Protein AF-A0A932BJ28-F1 (afdb_monomer_lite)

Radius of gyration: 13.49 Å; chains: 1; bounding box: 52×20×26 Å

Foldseek 3Di:
DEAEAEPEEADAADEEEADDDPYHAAYEQYEYAHHEYEYAPPQQAARYECYEYHQYYYDNDDDDPRHYDNYYYDHHPDPPPPDD

Structure (mmCIF, N/CA/C/O backbone):
data_AF-A0A932BJ28-F1
#
_entry.id   AF-A0A932BJ28-F1
#
loop_
_atom_site.group_PDB
_atom_site.id
_atom_site.type_symbol
_atom_site.label_atom_id
_atom_site.label_alt_id
_atom_site.label_comp_id
_atom_site.label_asym_id
_atom_site.label_entity_id
_atom_site.label_seq_id
_atom_site.pdbx_PDB_ins_code
_atom_site.Cartn_x
_atom_site.Cartn_y
_atom_site.Cartn_z
_atom_site.occupancy
_atom_site.B_iso_or_equiv
_atom_site.auth_seq_id
_atom_site.auth_comp_id
_atom_site.auth_asym_id
_atom_site.auth_atom_id
_atom_site.pdbx_PDB_model_num
ATOM 1 N N . MET A 1 1 ? -17.260 1.829 6.984 1.00 84.81 1 MET A N 1
ATOM 2 C CA . MET A 1 1 ? -17.326 0.665 6.065 1.00 84.81 1 MET A CA 1
ATOM 3 C C . MET A 1 1 ? -15.898 0.174 5.829 1.00 84.81 1 MET A C 1
ATOM 5 O O . MET A 1 1 ? -14.969 0.891 6.186 1.00 84.81 1 MET A O 1
ATOM 9 N N . LYS A 1 2 ? -15.686 -1.036 5.298 1.00 91.44 2 LYS A N 1
ATOM 10 C CA . LYS A 1 2 ? -14.339 -1.536 4.970 1.00 91.44 2 LYS A CA 1
ATOM 11 C C . LYS A 1 2 ? -14.224 -1.772 3.468 1.00 91.44 2 LYS A C 1
ATOM 13 O O . LYS A 1 2 ? -14.971 -2.578 2.918 1.00 91.44 2 LYS A O 1
ATOM 18 N N . LEU A 1 3 ? -13.295 -1.071 2.828 1.00 94.81 3 LEU A N 1
ATOM 19 C CA . LEU A 1 3 ? -12.908 -1.252 1.437 1.00 94.81 3 LEU A CA 1
ATOM 20 C C . LEU A 1 3 ? -11.687 -2.169 1.383 1.00 94.81 3 LEU A C 1
ATOM 22 O O . LEU A 1 3 ? -10.669 -1.908 2.024 1.00 94.81 3 LEU A O 1
ATOM 26 N N . VAL A 1 4 ? -11.789 -3.251 0.617 1.00 97.00 4 VAL A N 1
ATOM 27 C CA . VAL A 1 4 ? -10.686 -4.198 0.447 1.00 97.00 4 VAL A CA 1
ATOM 28 C C . VAL A 1 4 ? -10.366 -4.341 -1.030 1.00 97.00 4 VAL A C 1
ATOM 30 O O . VAL A 1 4 ? -11.222 -4.759 -1.806 1.00 97.00 4 VAL A O 1
ATOM 33 N N . ILE A 1 5 ? -9.128 -4.028 -1.397 1.00 97.62 5 ILE A N 1
ATOM 34 C CA . ILE A 1 5 ? -8.577 -4.278 -2.729 1.00 97.62 5 ILE A CA 1
ATOM 35 C C . ILE A 1 5 ? -7.747 -5.553 -2.625 1.00 97.62 5 ILE A C 1
ATOM 37 O O . ILE A 1 5 ? -6.866 -5.648 -1.773 1.00 97.62 5 ILE A O 1
ATOM 41 N N . ARG A 1 6 ? -8.064 -6.563 -3.437 1.00 98.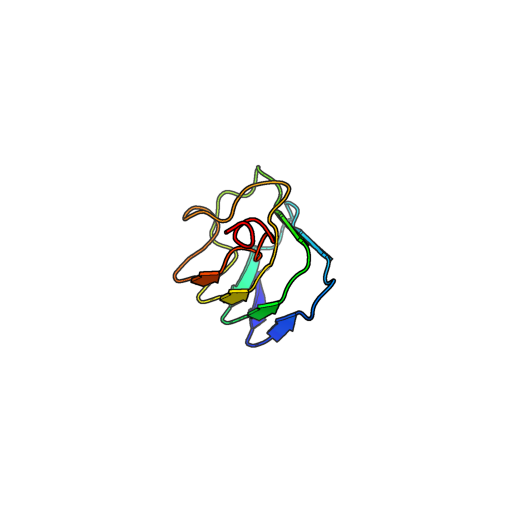19 6 ARG A N 1
ATOM 42 C CA . ARG A 1 6 ? -7.451 -7.895 -3.345 1.00 98.19 6 ARG A CA 1
ATOM 43 C C . ARG A 1 6 ? -6.812 -8.288 -4.658 1.00 98.19 6 ARG A C 1
ATOM 45 O O . ARG A 1 6 ? -7.356 -7.952 -5.707 1.00 98.19 6 ARG A O 1
ATOM 52 N N . ASP A 1 7 ? -5.699 -9.013 -4.580 1.00 97.38 7 ASP A N 1
ATOM 53 C CA . ASP A 1 7 ? -5.115 -9.750 -5.710 1.00 97.38 7 ASP A CA 1
ATOM 54 C C . ASP A 1 7 ? -4.943 -8.863 -6.964 1.00 97.38 7 ASP A C 1
ATOM 56 O O . ASP A 1 7 ? -5.189 -9.268 -8.098 1.00 97.38 7 ASP A O 1
ATOM 60 N N . THR A 1 8 ? -4.587 -7.595 -6.734 1.00 97.62 8 THR A N 1
ATOM 61 C CA . THR A 1 8 ? -4.524 -6.549 -7.762 1.00 97.62 8 THR A CA 1
ATOM 62 C C . THR A 1 8 ? -3.079 -6.167 -8.036 1.00 97.62 8 THR A C 1
ATOM 64 O O . THR A 1 8 ? -2.279 -6.007 -7.110 1.00 97.62 8 THR A O 1
ATOM 67 N N . TRP A 1 9 ? -2.767 -5.982 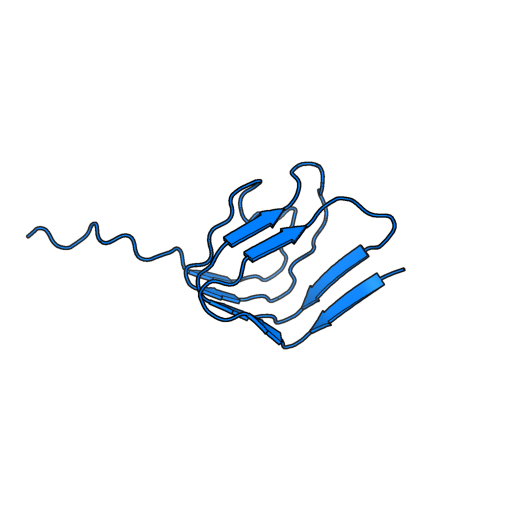-9.315 1.00 97.44 9 TRP A N 1
ATOM 68 C CA . TRP A 1 9 ? -1.477 -5.499 -9.779 1.00 97.44 9 TRP A CA 1
ATOM 69 C C . TRP A 1 9 ? -1.542 -4.013 -10.134 1.00 97.44 9 TRP A C 1
ATOM 71 O O . TRP A 1 9 ? -2.381 -3.592 -10.933 1.00 97.44 9 TRP A O 1
ATOM 81 N N . PHE A 1 10 ? -0.648 -3.228 -9.538 1.00 96.88 10 PHE A N 1
ATOM 82 C CA . PHE A 1 10 ? -0.472 -1.808 -9.811 1.00 96.88 10 PHE A CA 1
ATOM 83 C C . PHE A 1 10 ? 0.804 -1.609 -10.641 1.00 96.88 10 PHE A C 1
ATOM 85 O O . PHE A 1 10 ? 1.901 -1.839 -10.121 1.00 96.88 10 PHE A O 1
ATOM 92 N N . PRO A 1 11 ? 0.682 -1.195 -11.915 1.00 94.56 11 PRO A N 1
ATOM 93 C CA . PRO A 1 11 ? 1.811 -1.128 -12.834 1.00 94.56 11 PRO A CA 1
ATOM 94 C C . PRO A 1 11 ? 2.744 0.056 -12.542 1.00 94.56 11 PRO A C 1
ATOM 96 O O . PRO A 1 11 ? 2.393 1.004 -11.830 1.00 94.56 11 PRO A O 1
ATOM 99 N N . THR A 1 12 ? 3.916 0.038 -13.182 1.00 93.25 12 THR A N 1
ATOM 100 C CA . THR A 1 12 ? 4.905 1.126 -13.110 1.00 93.25 12 THR A CA 1
ATOM 101 C C . THR A 1 12 ? 4.297 2.487 -13.423 1.00 93.25 12 THR A C 1
ATOM 103 O O . THR A 1 12 ? 3.550 2.660 -14.381 1.00 93.25 12 THR A O 1
ATOM 106 N N . GLY A 1 13 ? 4.640 3.474 -12.591 1.00 90.88 13 GLY A N 1
ATOM 107 C CA . GLY A 1 13 ? 4.145 4.846 -12.701 1.00 90.88 13 GLY A CA 1
ATOM 108 C C . GLY A 1 13 ? 2.839 5.108 -11.949 1.00 90.88 13 GLY A C 1
ATOM 109 O O . GLY A 1 13 ? 2.428 6.266 -11.871 1.00 90.88 13 GLY A O 1
ATOM 110 N N . THR A 1 14 ? 2.221 4.085 -11.344 1.00 96.00 14 THR A N 1
ATOM 111 C CA . THR A 1 14 ? 1.046 4.276 -10.482 1.00 96.00 14 THR A CA 1
ATOM 112 C C . THR A 1 14 ? 1.382 5.203 -9.311 1.00 96.00 14 THR A C 1
ATOM 114 O O . THR A 1 14 ? 2.418 5.056 -8.657 1.00 96.00 14 THR A O 1
ATOM 117 N N . ARG A 1 15 ? 0.488 6.160 -9.040 1.00 97.38 15 ARG A N 1
ATOM 118 C CA . ARG A 1 15 ? 0.555 7.049 -7.877 1.00 97.38 15 ARG A CA 1
ATOM 119 C C . ARG A 1 15 ? -0.679 6.857 -7.012 1.00 97.38 15 ARG A C 1
ATOM 121 O O . ARG A 1 15 ? -1.794 7.032 -7.500 1.00 97.38 15 ARG A O 1
ATOM 128 N N . ILE A 1 16 ? -0.479 6.508 -5.746 1.00 96.50 16 ILE A N 1
ATOM 129 C CA . ILE A 1 16 ? -1.562 6.269 -4.786 1.00 96.50 16 ILE A CA 1
ATOM 130 C C . ILE A 1 16 ? -1.387 7.226 -3.612 1.00 96.50 16 ILE A C 1
ATOM 132 O O . ILE A 1 16 ? -0.334 7.249 -2.981 1.00 96.50 16 ILE A O 1
ATOM 136 N N . ALA A 1 17 ? -2.431 7.992 -3.306 1.00 96.50 17 ALA A N 1
ATOM 137 C CA . ALA A 1 17 ? -2.509 8.809 -2.102 1.00 96.50 17 ALA A CA 1
ATOM 138 C C . ALA A 1 17 ? -3.567 8.219 -1.165 1.00 96.50 17 ALA A C 1
ATOM 140 O O . ALA A 1 17 ? -4.710 8.007 -1.573 1.00 96.50 17 ALA A O 1
ATOM 141 N N . ILE A 1 18 ? -3.182 7.939 0.079 1.00 95.50 18 ILE A N 1
ATOM 142 C CA . ILE A 1 18 ? -4.037 7.332 1.100 1.00 95.50 18 ILE A CA 1
ATOM 143 C C . ILE A 1 18 ? -4.154 8.317 2.257 1.00 95.50 18 ILE A C 1
ATOM 145 O O . ILE A 1 18 ? -3.194 8.533 2.991 1.00 95.50 18 ILE A O 1
ATOM 149 N N . GLY A 1 19 ? -5.334 8.916 2.394 1.00 94.50 19 GLY A N 1
ATOM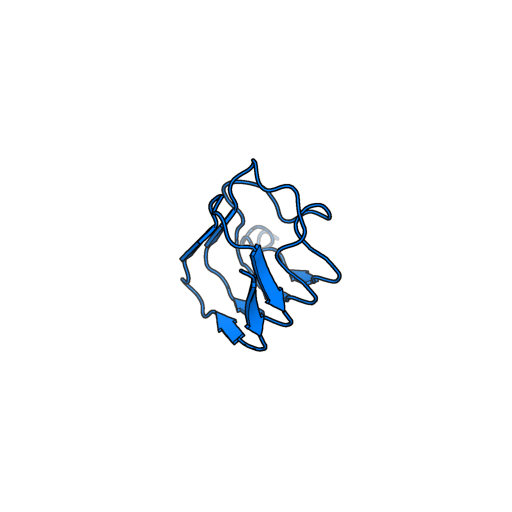 150 C CA . GLY A 1 19 ? -5.668 9.842 3.474 1.00 94.50 19 GLY A CA 1
ATOM 151 C C . GLY A 1 19 ? -6.556 9.212 4.543 1.00 94.50 19 GLY A C 1
ATOM 152 O O . GLY A 1 19 ? -7.100 8.118 4.366 1.00 94.50 19 GLY A O 1
ATOM 153 N N . ILE A 1 20 ? -6.728 9.929 5.653 1.00 91.75 20 ILE A N 1
ATOM 154 C CA . ILE A 1 20 ? -7.720 9.574 6.670 1.00 91.75 20 ILE A CA 1
ATOM 155 C C . ILE A 1 20 ? -9.126 9.741 6.092 1.00 91.75 20 ILE A C 1
ATOM 157 O O . ILE A 1 20 ? -9.452 10.746 5.462 1.00 91.75 20 ILE A O 1
ATOM 161 N N . GLY A 1 21 ? -9.981 8.760 6.359 1.00 89.31 21 GLY A N 1
ATOM 162 C CA . GLY A 1 21 ? -11.389 8.795 6.003 1.00 89.31 21 GLY A CA 1
ATOM 163 C C . GLY A 1 21 ? -12.237 7.987 6.984 1.00 89.31 21 GLY A C 1
ATOM 164 O O . GLY A 1 21 ? -11.693 7.292 7.847 1.00 89.31 21 GLY A O 1
ATOM 165 N N . PRO A 1 22 ? -13.573 8.062 6.855 1.00 88.38 22 PRO A N 1
ATOM 166 C CA . PRO A 1 22 ? -14.503 7.310 7.701 1.00 88.38 22 PRO A CA 1
ATOM 167 C C . PRO A 1 22 ? -14.441 5.793 7.459 1.00 88.38 22 PRO A C 1
ATOM 169 O O . PRO A 1 22 ? -14.936 5.011 8.271 1.00 88.38 22 PRO A O 1
ATOM 172 N N . ASP A 1 23 ? -13.833 5.377 6.349 1.00 90.81 23 ASP A N 1
ATOM 173 C CA . ASP A 1 23 ? -13.713 3.985 5.955 1.00 90.81 23 ASP A CA 1
ATOM 174 C C . ASP A 1 23 ? -12.323 3.412 6.243 1.00 90.81 23 ASP A C 1
ATOM 176 O O . ASP A 1 23 ? -11.304 4.106 6.317 1.00 90.81 23 ASP A O 1
ATOM 180 N N . GLU A 1 24 ? -12.289 2.100 6.434 1.00 89.94 24 GLU A N 1
ATOM 181 C CA . GLU A 1 24 ? -11.055 1.330 6.513 1.00 89.94 24 GLU A CA 1
ATOM 182 C C . GLU A 1 24 ? -10.660 0.867 5.110 1.00 89.94 24 GLU A C 1
ATOM 184 O O . GLU A 1 24 ? -11.501 0.351 4.377 1.00 89.94 24 GLU A O 1
ATOM 189 N N . LEU A 1 25 ? -9.388 1.031 4.745 1.00 95.69 25 LEU A N 1
ATOM 190 C CA . LEU A 1 25 ? -8.824 0.562 3.483 1.00 95.69 25 LEU A CA 1
ATOM 191 C C . LEU A 1 25 ? -7.788 -0.522 3.765 1.00 95.69 25 LEU A C 1
ATOM 193 O O . LEU A 1 25 ? -6.894 -0.310 4.580 1.00 95.69 25 LEU A O 1
ATOM 197 N N . VAL A 1 26 ? -7.894 -1.650 3.066 1.00 97.12 26 VAL A N 1
ATOM 198 C CA . VAL A 1 26 ? -6.887 -2.716 3.099 1.00 97.12 26 VAL A CA 1
ATOM 199 C C . VAL A 1 26 ? -6.564 -3.174 1.680 1.00 97.12 26 VAL A C 1
ATOM 201 O O . VAL A 1 26 ? -7.461 -3.525 0.914 1.00 97.12 26 VAL A O 1
ATOM 204 N N . PHE A 1 27 ? -5.279 -3.216 1.352 1.00 98.12 27 PHE A N 1
ATOM 205 C CA . PHE A 1 27 ? -4.729 -3.912 0.196 1.00 98.12 27 PHE A CA 1
ATOM 206 C C . PHE A 1 27 ? -4.265 -5.293 0.648 1.00 98.12 27 PHE A C 1
ATOM 208 O O . PHE A 1 27 ? -3.465 -5.394 1.573 1.00 98.12 27 PHE A O 1
ATOM 215 N N . LEU A 1 28 ? -4.769 -6.346 0.013 1.00 98.25 28 LEU A N 1
ATOM 216 C CA . LEU A 1 28 ? -4.471 -7.728 0.372 1.00 98.25 28 LEU A CA 1
ATOM 217 C C . LEU A 1 28 ? -3.884 -8.463 -0.829 1.00 98.25 28 LEU A C 1
ATOM 219 O O . LEU A 1 28 ? -4.547 -8.571 -1.864 1.00 98.25 28 LEU A O 1
ATOM 223 N N . ARG A 1 29 ? -2.665 -8.996 -0.684 1.00 98.19 29 ARG A N 1
ATOM 224 C CA . ARG A 1 29 ? -1.947 -9.716 -1.756 1.00 98.19 29 ARG A CA 1
ATOM 225 C C . ARG A 1 29 ? -1.822 -8.912 -3.053 1.00 98.19 29 ARG A C 1
ATOM 227 O O . ARG A 1 29 ? -1.830 -9.450 -4.156 1.00 98.19 29 ARG A O 1
ATOM 234 N N . CYS A 1 30 ? -1.741 -7.592 -2.919 1.00 98.25 30 CYS A N 1
ATOM 235 C CA . CYS A 1 30 ? -1.497 -6.700 -4.044 1.00 98.25 30 CYS A CA 1
ATOM 236 C C . CYS A 1 30 ? -0.007 -6.648 -4.387 1.00 98.25 30 CYS A C 1
ATOM 238 O O . CYS A 1 30 ? 0.844 -6.743 -3.501 1.00 98.25 30 CYS A O 1
ATOM 240 N N . THR A 1 31 ? 0.291 -6.437 -5.666 1.00 97.81 31 THR A N 1
ATOM 241 C CA . THR A 1 31 ? 1.653 -6.193 -6.152 1.00 97.81 31 THR A CA 1
ATOM 242 C C . THR A 1 31 ? 1.754 -4.770 -6.679 1.00 97.81 31 THR A C 1
ATOM 244 O O . THR A 1 31 ? 0.923 -4.354 -7.485 1.00 97.81 31 THR A O 1
ATOM 247 N N . PHE A 1 32 ? 2.768 -4.038 -6.233 1.00 96.69 32 PHE A N 1
ATOM 248 C CA . PHE A 1 32 ? 3.081 -2.685 -6.673 1.00 96.69 32 PHE A CA 1
ATOM 249 C C . PHE A 1 32 ? 4.441 -2.702 -7.359 1.00 96.69 32 PHE A C 1
ATOM 251 O O . PHE A 1 32 ? 5.452 -3.017 -6.731 1.00 96.69 32 PHE A O 1
ATOM 258 N N . GLU A 1 33 ? 4.468 -2.374 -8.644 1.00 94.81 33 GLU A N 1
ATOM 259 C CA . GLU A 1 33 ? 5.701 -2.283 -9.421 1.00 94.81 33 GLU A CA 1
ATOM 260 C C . GLU A 1 33 ? 6.003 -0.823 -9.714 1.00 94.81 33 GLU A C 1
ATOM 262 O O . GLU A 1 33 ? 5.218 -0.144 -10.363 1.00 94.81 33 GLU A O 1
ATOM 267 N N . GLY A 1 34 ? 7.138 -0.320 -9.239 1.00 89.75 34 GLY A N 1
ATOM 268 C CA . GLY A 1 34 ? 7.531 1.074 -9.390 1.00 89.75 34 GLY A CA 1
ATOM 269 C C . GLY A 1 34 ? 6.521 2.048 -8.775 1.00 89.75 34 GLY A C 1
ATOM 270 O O . GLY A 1 34 ? 5.702 1.694 -7.927 1.00 89.75 34 GLY A O 1
ATOM 271 N N . GLY A 1 35 ? 6.598 3.310 -9.196 1.00 92.94 35 GLY A N 1
ATOM 272 C CA . GLY A 1 35 ? 5.643 4.338 -8.785 1.00 92.94 35 GLY A CA 1
ATOM 273 C C . GLY A 1 35 ? 5.839 4.864 -7.360 1.00 92.94 35 GLY A C 1
ATOM 274 O O . GLY A 1 35 ? 6.922 4.765 -6.774 1.00 92.94 35 GLY A O 1
ATOM 275 N N . GLU A 1 36 ? 4.783 5.481 -6.834 1.00 96.06 36 GLU A N 1
ATOM 276 C CA . GLU A 1 36 ? 4.808 6.203 -5.562 1.00 96.06 36 GLU A CA 1
ATOM 277 C C . GLU A 1 36 ? 3.523 5.981 -4.759 1.00 96.06 36 GLU A C 1
ATOM 279 O O . GLU A 1 36 ? 2.412 6.096 -5.283 1.00 96.06 36 GLU A O 1
ATOM 284 N N . ILE A 1 37 ? 3.686 5.703 -3.469 1.00 96.88 37 ILE A N 1
ATOM 285 C CA . ILE A 1 37 ? 2.601 5.597 -2.500 1.00 96.88 37 ILE A CA 1
ATOM 286 C C . ILE A 1 37 ? 2.838 6.627 -1.393 1.00 96.88 37 ILE A C 1
ATOM 288 O O . ILE A 1 37 ? 3.854 6.603 -0.696 1.00 96.88 37 ILE A O 1
ATOM 292 N N . ALA A 1 38 ? 1.874 7.520 -1.206 1.00 97.38 38 ALA A N 1
ATOM 293 C CA . ALA A 1 38 ? 1.850 8.486 -0.119 1.00 97.38 38 ALA A CA 1
ATOM 294 C C . ALA A 1 38 ? 0.760 8.085 0.881 1.00 97.38 38 ALA A C 1
ATOM 296 O O . ALA A 1 38 ? -0.429 8.200 0.588 1.00 97.38 38 ALA A O 1
ATOM 297 N N . VAL A 1 39 ? 1.165 7.602 2.055 1.00 96.62 39 VAL A N 1
ATOM 298 C CA . VAL A 1 39 ? 0.256 7.304 3.169 1.00 96.62 39 VAL A CA 1
ATOM 299 C C . VAL A 1 39 ? 0.317 8.458 4.158 1.00 96.62 39 VAL A C 1
ATOM 301 O O . VAL A 1 39 ? 1.403 8.810 4.610 1.00 96.62 39 VAL A O 1
ATOM 304 N N . ASP A 1 40 ? -0.822 9.055 4.493 1.00 95.38 40 ASP A N 1
ATOM 305 C CA . ASP A 1 40 ? -0.899 10.108 5.509 1.00 95.38 40 ASP A CA 1
ATOM 306 C C . ASP A 1 40 ? -0.252 9.629 6.818 1.00 95.38 40 ASP A C 1
ATOM 308 O O . ASP A 1 40 ? -0.556 8.537 7.297 1.00 95.38 40 ASP A O 1
ATOM 312 N N . ALA A 1 41 ? 0.661 10.424 7.381 1.00 93.81 41 ALA A N 1
ATOM 313 C CA . ALA A 1 41 ? 1.439 10.083 8.572 1.00 93.81 41 ALA A CA 1
ATOM 314 C C . ALA A 1 41 ? 0.579 9.853 9.827 1.00 93.81 41 ALA A C 1
ATOM 316 O O . ALA A 1 41 ? 1.037 9.209 10.770 1.00 93.81 41 ALA A O 1
ATOM 317 N N . ALA A 1 42 ? -0.655 10.363 9.849 1.00 93.94 42 ALA A N 1
ATOM 318 C CA . ALA A 1 42 ? -1.594 10.131 10.941 1.00 93.94 42 ALA A CA 1
ATOM 319 C C . ALA A 1 42 ? -2.293 8.754 10.862 1.00 93.94 42 ALA A C 1
ATOM 321 O O . ALA A 1 42 ? -2.987 8.360 11.802 1.00 93.94 42 ALA A O 1
ATOM 322 N N . ILE A 1 43 ? -2.106 7.996 9.775 1.00 94.19 43 ILE A N 1
ATOM 323 C CA . ILE A 1 43 ? -2.565 6.606 9.675 1.00 94.19 43 ILE A CA 1
ATOM 324 C C . ILE A 1 43 ? -1.573 5.701 10.413 1.00 94.19 43 ILE A C 1
ATOM 326 O O . ILE A 1 43 ? -0.465 5.464 9.935 1.00 94.19 43 ILE A O 1
ATOM 330 N N . ASP A 1 44 ? -2.016 5.158 11.548 1.00 92.94 44 ASP A N 1
ATOM 331 C CA . ASP A 1 44 ? -1.274 4.211 12.393 1.00 92.94 44 ASP A CA 1
ATOM 332 C C . ASP A 1 44 ? -2.044 2.887 12.534 1.00 92.94 44 ASP A C 1
ATOM 334 O O . ASP A 1 44 ? -2.487 2.487 13.610 1.00 92.94 44 ASP A O 1
ATOM 338 N N . ARG A 1 45 ? -2.319 2.250 11.393 1.00 93.38 45 ARG A N 1
ATOM 339 C CA . ARG A 1 45 ? -2.981 0.941 11.324 1.00 93.38 45 ARG A CA 1
ATOM 340 C C . ARG A 1 45 ? -2.555 0.186 10.065 1.00 93.38 45 ARG A C 1
ATOM 342 O O . ARG A 1 45 ? -2.312 0.842 9.047 1.00 93.38 45 ARG A O 1
ATOM 349 N N . PRO A 1 46 ? -2.537 -1.160 10.082 1.00 94.50 46 PRO A N 1
ATOM 350 C CA . PRO A 1 46 ? -2.226 -1.945 8.896 1.00 94.50 46 PRO A CA 1
ATOM 351 C C . PRO A 1 46 ? -3.204 -1.650 7.757 1.00 94.50 46 PRO A C 1
ATOM 353 O O . PRO A 1 46 ? -4.416 -1.791 7.916 1.00 94.50 46 PRO A O 1
ATOM 356 N N . ILE A 1 47 ? -2.667 -1.247 6.608 1.00 96.44 47 ILE A N 1
ATOM 357 C CA . ILE A 1 47 ? -3.423 -1.040 5.365 1.00 96.44 47 ILE A CA 1
ATOM 358 C C . ILE A 1 47 ? -2.875 -1.893 4.216 1.00 96.44 47 ILE A C 1
ATOM 360 O O . ILE A 1 47 ? -3.555 -2.048 3.207 1.00 96.44 47 ILE A O 1
ATOM 364 N N . PHE A 1 48 ? -1.680 -2.472 4.364 1.00 98.00 48 PHE A N 1
ATOM 365 C CA . PHE A 1 48 ? -1.096 -3.432 3.428 1.00 98.00 48 PHE A CA 1
ATOM 366 C C . PHE A 1 48 ? -0.926 -4.784 4.118 1.00 98.00 48 PHE A C 1
ATOM 368 O O . PHE A 1 48 ? -0.316 -4.855 5.185 1.00 98.00 48 PHE A O 1
ATOM 375 N N . ASP A 1 49 ? -1.442 -5.848 3.513 1.00 98.06 49 ASP A N 1
ATOM 376 C CA . ASP A 1 49 ? -1.365 -7.207 4.044 1.00 98.06 49 ASP A CA 1
ATOM 377 C C . ASP A 1 49 ? -0.927 -8.183 2.946 1.00 98.06 49 ASP A C 1
ATOM 379 O O . ASP A 1 49 ? -1.531 -8.245 1.868 1.00 98.06 49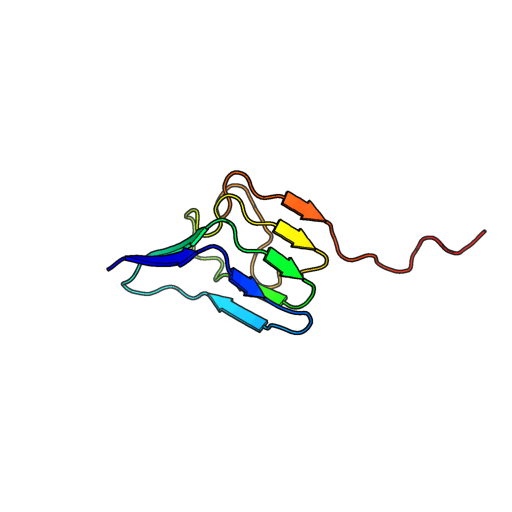 ASP A O 1
ATOM 383 N N . ALA A 1 50 ? 0.158 -8.915 3.201 1.00 97.75 50 ALA A N 1
ATOM 384 C CA . ALA A 1 50 ? 0.793 -9.827 2.247 1.00 97.75 50 ALA A CA 1
ATOM 385 C C . ALA A 1 50 ? 1.092 -9.192 0.868 1.00 97.75 50 ALA A C 1
ATOM 387 O O . ALA A 1 50 ? 1.017 -9.857 -0.165 1.00 97.75 50 ALA A O 1
ATOM 388 N N . CYS A 1 51 ? 1.392 -7.890 0.829 1.00 98.06 51 CYS A N 1
ATOM 389 C CA . CYS A 1 51 ? 1.687 -7.165 -0.407 1.00 98.06 51 CYS A CA 1
ATOM 390 C C . CYS A 1 51 ? 3.155 -7.289 -0.829 1.00 98.06 51 CYS A C 1
ATOM 392 O O . CYS A 1 51 ? 4.056 -7.387 0.007 1.00 98.06 51 CYS A O 1
ATOM 394 N N . LEU A 1 52 ? 3.393 -7.192 -2.137 1.00 97.56 52 LEU A N 1
ATOM 395 C CA . LEU A 1 52 ? 4.724 -7.120 -2.733 1.00 97.56 52 LEU A CA 1
ATOM 396 C C . LEU A 1 52 ? 4.969 -5.723 -3.313 1.00 97.56 52 LEU A C 1
ATOM 398 O O . LEU A 1 52 ? 4.184 -5.241 -4.125 1.00 97.56 52 LEU A O 1
ATOM 402 N N . PHE A 1 53 ? 6.079 -5.094 -2.934 1.00 96.75 53 PHE A N 1
ATOM 403 C CA . PHE A 1 53 ? 6.516 -3.796 -3.449 1.00 96.75 53 PHE A CA 1
ATOM 404 C C . PHE A 1 53 ? 7.846 -3.958 -4.192 1.00 96.75 53 PHE A C 1
ATOM 406 O O . PHE A 1 53 ? 8.862 -4.279 -3.576 1.00 96.75 53 PHE A O 1
ATOM 413 N N . GLN A 1 54 ? 7.866 -3.716 -5.500 1.00 95.12 54 GLN A N 1
ATOM 414 C CA . GLN A 1 54 ? 9.047 -3.842 -6.358 1.00 95.12 54 GLN A CA 1
ATOM 415 C C . GLN A 1 54 ? 9.428 -2.481 -6.928 1.00 95.12 54 GLN A C 1
ATOM 417 O O . GLN A 1 54 ? 8.855 -2.017 -7.906 1.00 95.12 54 GLN A O 1
ATOM 422 N N . GLY A 1 55 ? 10.389 -1.801 -6.307 1.00 92.75 55 GLY A N 1
ATOM 423 C CA . GLY A 1 55 ? 10.820 -0.471 -6.743 1.00 92.75 55 GLY A CA 1
ATOM 424 C C . GLY A 1 55 ? 9.820 0.658 -6.469 1.00 92.75 55 GLY A C 1
ATOM 425 O O . GLY A 1 55 ? 10.038 1.786 -6.910 1.00 92.75 55 GLY A O 1
ATOM 426 N N . THR A 1 56 ? 8.747 0.383 -5.726 1.00 95.00 56 THR A N 1
ATOM 427 C CA . THR A 1 56 ? 7.791 1.391 -5.254 1.00 95.00 56 THR A CA 1
ATOM 428 C C . THR A 1 56 ? 8.416 2.279 -4.183 1.00 95.00 56 THR A C 1
ATOM 430 O O . THR A 1 56 ? 9.112 1.798 -3.281 1.00 95.00 56 THR A O 1
ATOM 433 N N . ARG A 1 57 ? 8.164 3.589 -4.284 1.00 94.88 57 ARG A N 1
ATOM 434 C CA . ARG A 1 57 ? 8.633 4.602 -3.330 1.00 94.88 57 ARG A CA 1
ATOM 435 C C . ARG A 1 57 ? 7.525 4.999 -2.362 1.00 94.88 57 ARG A C 1
ATOM 437 O O . ARG A 1 57 ? 6.377 5.148 -2.766 1.00 94.88 57 ARG A O 1
ATOM 444 N N . PHE A 1 58 ? 7.902 5.234 -1.111 1.00 94.81 58 PHE A N 1
ATOM 445 C CA . PHE A 1 58 ? 7.024 5.750 -0.065 1.00 94.81 58 PHE A CA 1
ATOM 446 C C . PHE A 1 58 ? 7.457 7.171 0.307 1.00 94.81 58 PHE A C 1
ATOM 448 O O . PHE A 1 58 ? 8.612 7.358 0.686 1.00 94.81 58 PHE A O 1
ATOM 455 N N . SER A 1 59 ? 6.575 8.166 0.156 1.00 92.38 59 SER A N 1
ATOM 456 C CA . SER A 1 59 ? 6.966 9.588 0.237 1.00 92.38 59 SER A CA 1
ATOM 457 C C . SER A 1 59 ? 6.468 10.355 1.466 1.00 92.38 59 SER A C 1
ATOM 459 O O . SER A 1 59 ? 7.155 11.272 1.905 1.00 92.38 59 SER A O 1
ATOM 461 N N . ALA A 1 60 ? 5.321 9.989 2.047 1.00 92.06 60 ALA A N 1
ATOM 462 C CA . ALA A 1 60 ? 4.752 10.682 3.215 1.00 92.06 60 ALA A CA 1
ATOM 463 C C . ALA A 1 60 ? 5.101 10.014 4.561 1.00 92.06 60 ALA A C 1
ATOM 465 O O . ALA A 1 60 ? 5.392 10.692 5.542 1.00 92.06 60 ALA A O 1
ATOM 466 N N . GLN A 1 61 ? 5.140 8.684 4.594 1.00 93.56 61 GLN A N 1
ATOM 467 C CA . GLN A 1 61 ? 5.743 7.890 5.665 1.00 93.56 61 GLN A CA 1
ATOM 468 C C . GLN A 1 61 ? 6.321 6.606 5.054 1.00 93.56 61 GLN A C 1
ATOM 470 O O . GLN A 1 61 ? 5.791 6.147 4.037 1.00 93.56 61 GLN A O 1
ATOM 475 N N . PRO A 1 62 ? 7.396 6.025 5.616 1.00 93.06 62 PRO A N 1
ATOM 476 C CA . PRO A 1 62 ? 7.989 4.804 5.081 1.00 93.06 62 PRO A CA 1
ATOM 477 C C . PRO A 1 62 ? 7.071 3.595 5.281 1.00 93.06 62 PRO A C 1
ATOM 479 O O . PRO A 1 62 ? 6.250 3.561 6.201 1.00 93.06 62 PRO A O 1
ATOM 482 N N . LEU A 1 63 ? 7.282 2.552 4.475 1.00 94.31 63 LEU A N 1
ATOM 483 C CA . LEU A 1 63 ? 6.727 1.236 4.774 1.00 94.31 63 LEU A CA 1
ATOM 484 C C . LEU A 1 63 ? 7.257 0.770 6.138 1.00 94.31 63 LEU A C 1
ATOM 486 O O . LEU A 1 63 ? 8.467 0.702 6.356 1.00 94.31 63 LEU A O 1
ATOM 490 N N . SER A 1 64 ? 6.352 0.483 7.069 1.00 94.50 64 SER A N 1
ATOM 491 C CA . SER A 1 64 ? 6.695 0.092 8.435 1.00 94.50 64 SER A CA 1
ATOM 492 C C . SER A 1 64 ? 5.674 -0.892 8.995 1.00 94.50 64 SER A C 1
ATOM 494 O O . SER A 1 64 ? 4.540 -0.958 8.522 1.00 94.50 64 SER A O 1
ATOM 496 N N . ALA A 1 65 ? 6.041 -1.598 10.068 1.00 93.94 65 ALA A N 1
ATOM 497 C CA . ALA A 1 65 ? 5.156 -2.541 10.760 1.00 93.94 65 ALA A CA 1
ATOM 498 C C . ALA A 1 65 ? 3.843 -1.912 11.277 1.00 93.94 65 ALA A C 1
ATOM 500 O O . ALA A 1 65 ? 2.906 -2.633 11.599 1.00 93.94 65 ALA A O 1
ATOM 501 N N . ARG A 1 66 ? 3.758 -0.575 11.343 1.00 94.94 66 ARG A N 1
ATOM 502 C CA . ARG A 1 66 ? 2.532 0.155 11.699 1.00 94.94 66 ARG A CA 1
ATOM 503 C C . ARG A 1 66 ? 1.460 0.068 10.620 1.00 94.94 66 ARG A C 1
ATOM 505 O O . ARG A 1 66 ? 0.278 -0.007 10.928 1.00 94.94 66 ARG A O 1
ATOM 512 N N . ILE A 1 67 ? 1.884 0.082 9.357 1.00 96.00 67 ILE A N 1
ATOM 513 C CA . ILE A 1 67 ? 0.996 0.169 8.194 1.00 96.00 67 ILE A CA 1
ATOM 514 C C . ILE A 1 67 ? 1.029 -1.080 7.311 1.00 96.00 67 ILE A C 1
ATOM 516 O O . ILE A 1 67 ? 0.228 -1.188 6.381 1.00 96.00 67 ILE A O 1
ATOM 520 N N . SER A 1 68 ? 1.917 -2.032 7.602 1.00 97.12 68 SER A N 1
ATOM 521 C CA . SER A 1 68 ? 2.088 -3.254 6.819 1.00 97.12 68 SER A CA 1
ATOM 522 C C . SER A 1 68 ? 2.180 -4.507 7.677 1.00 97.12 68 SER A C 1
ATOM 524 O O . SER A 1 68 ? 2.858 -4.502 8.705 1.00 97.12 68 SER A O 1
ATOM 526 N N . HIS A 1 69 ? 1.595 -5.591 7.183 1.00 97.25 69 HIS A N 1
ATOM 527 C CA . HIS A 1 69 ? 1.679 -6.931 7.747 1.00 97.25 69 HIS A CA 1
ATOM 528 C C . HIS A 1 69 ? 2.110 -7.923 6.655 1.00 97.25 69 HIS A C 1
ATOM 530 O O . HIS A 1 69 ? 1.633 -7.838 5.525 1.00 97.25 69 HIS A O 1
ATOM 536 N N . GLU A 1 70 ? 3.070 -8.804 6.958 1.00 95.81 70 GLU A N 1
ATOM 537 C CA . GLU A 1 70 ? 3.574 -9.849 6.039 1.00 95.81 70 GLU A CA 1
ATOM 538 C C . GLU A 1 70 ? 3.978 -9.362 4.628 1.00 95.81 70 GLU A C 1
ATOM 540 O O . GLU A 1 70 ? 3.975 -10.117 3.658 1.00 95.81 70 GLU A O 1
ATOM 545 N N . CYS A 1 71 ? 4.343 -8.086 4.489 1.00 96.62 71 CYS A N 1
ATOM 546 C CA . CYS A 1 71 ? 4.698 -7.500 3.202 1.00 96.62 71 CYS A CA 1
ATOM 547 C C . CYS A 1 71 ? 6.167 -7.744 2.839 1.00 96.62 71 CYS A C 1
ATOM 549 O O . CYS A 1 71 ? 7.045 -7.799 3.702 1.00 96.62 71 CYS A O 1
ATOM 551 N N . GLN A 1 72 ? 6.442 -7.805 1.540 1.00 94.75 72 GLN A N 1
ATOM 552 C CA . GLN A 1 72 ? 7.791 -7.877 0.988 1.00 94.75 72 GLN A CA 1
ATOM 553 C C . GLN A 1 72 ? 8.112 -6.588 0.237 1.00 94.75 72 GLN A C 1
ATOM 555 O O . GLN A 1 72 ? 7.305 -6.109 -0.559 1.00 94.75 72 GLN A O 1
ATOM 560 N N . TRP A 1 73 ? 9.303 -6.035 0.464 1.00 91.62 73 TRP A N 1
ATOM 561 C CA . TRP A 1 73 ? 9.752 -4.822 -0.214 1.00 9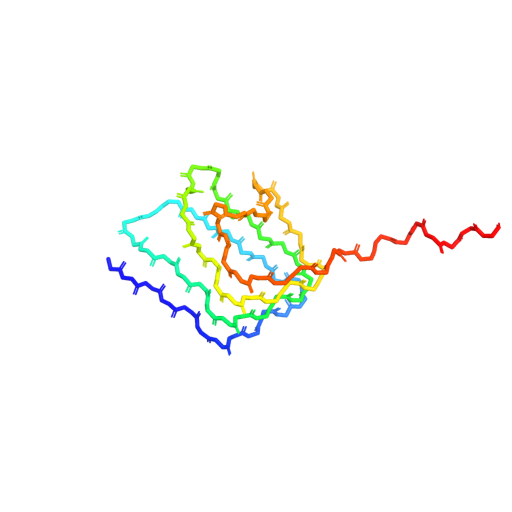1.62 73 TRP A CA 1
ATOM 562 C C . TRP A 1 73 ? 11.141 -4.997 -0.813 1.00 91.62 73 TRP A C 1
ATOM 564 O O . TRP A 1 73 ? 12.128 -5.207 -0.109 1.00 91.62 73 TRP A O 1
ATOM 574 N N . CYS A 1 74 ? 11.207 -4.864 -2.133 1.00 89.00 74 CYS A N 1
ATOM 575 C CA . CYS A 1 74 ? 12.436 -4.706 -2.886 1.00 89.00 74 CYS A CA 1
ATOM 576 C C . CYS A 1 74 ? 12.606 -3.216 -3.190 1.00 89.00 74 CYS A C 1
ATOM 578 O O . CYS A 1 74 ? 11.839 -2.641 -3.969 1.00 89.00 74 CYS A O 1
ATOM 580 N N . ALA A 1 75 ? 13.595 -2.588 -2.553 1.00 74.00 75 ALA A N 1
ATOM 581 C CA . ALA A 1 75 ? 13.897 -1.178 -2.764 1.00 74.00 75 ALA A CA 1
ATOM 582 C C . ALA A 1 75 ? 14.170 -0.883 -4.256 1.00 74.00 75 ALA A C 1
ATOM 584 O O . ALA A 1 75 ? 14.637 -1.767 -4.981 1.00 74.00 75 ALA A O 1
ATOM 585 N N . PRO A 1 76 ? 13.901 0.348 -4.732 1.00 73.25 76 PRO A N 1
ATOM 586 C CA . PRO A 1 76 ? 14.270 0.738 -6.086 1.00 73.25 76 PRO A CA 1
ATOM 587 C C . PRO A 1 76 ? 15.768 0.523 -6.292 1.00 73.25 76 PRO A C 1
ATOM 589 O O . PRO A 1 76 ? 16.567 0.948 -5.458 1.00 73.25 76 PRO A O 1
ATOM 592 N N . VAL A 1 77 ? 16.150 -0.099 -7.410 1.00 67.19 77 VAL A N 1
ATOM 593 C CA . VAL A 1 77 ? 17.556 -0.157 -7.811 1.00 67.19 77 VAL A CA 1
ATOM 594 C C . VAL A 1 77 ? 17.979 1.271 -8.138 1.00 67.19 77 VAL A C 1
ATOM 596 O O . VAL A 1 77 ? 17.668 1.807 -9.198 1.00 67.19 77 VAL A O 1
ATOM 599 N N . THR A 1 78 ? 18.640 1.932 -7.197 1.00 56.78 78 THR A N 1
ATOM 600 C CA . THR A 1 78 ? 19.445 3.108 -7.508 1.00 56.78 78 THR A CA 1
ATOM 601 C C . THR A 1 78 ? 20.678 2.606 -8.245 1.00 56.78 78 THR A C 1
ATOM 603 O O . THR A 1 78 ? 21.433 1.813 -7.682 1.00 56.78 78 THR A O 1
ATOM 606 N N . GLU A 1 79 ? 20.885 3.037 -9.490 1.00 50.81 79 GLU A N 1
ATOM 607 C CA . GLU A 1 79 ? 22.167 2.914 -10.1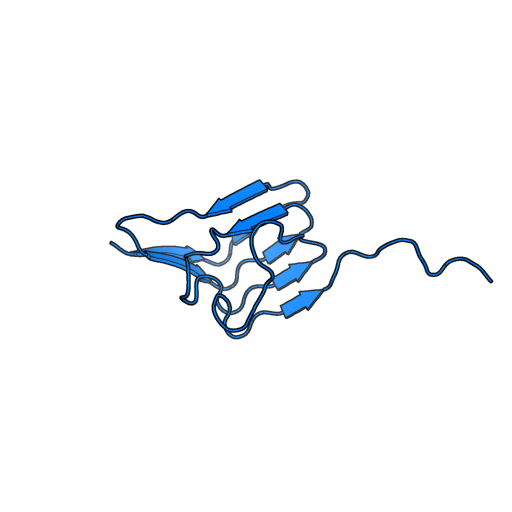93 1.00 50.81 79 GLU A CA 1
ATOM 608 C C . GLU A 1 79 ? 23.264 3.616 -9.370 1.00 50.81 79 GLU A C 1
ATOM 610 O O . GLU A 1 79 ? 23.575 4.785 -9.565 1.00 50.81 79 GLU A O 1
ATOM 615 N N . ALA A 1 80 ? 23.812 2.918 -8.379 1.00 50.28 80 ALA A N 1
ATOM 616 C CA . ALA A 1 80 ? 24.928 3.366 -7.548 1.00 50.28 80 ALA A CA 1
ATOM 617 C C . ALA A 1 80 ? 25.873 2.198 -7.212 1.00 50.28 80 ALA A C 1
ATOM 619 O O . ALA A 1 80 ? 26.521 2.183 -6.171 1.00 50.28 80 ALA A O 1
ATOM 620 N N . ALA A 1 81 ? 25.952 1.203 -8.099 1.00 46.78 81 ALA A N 1
ATOM 621 C CA . ALA A 1 81 ? 26.924 0.113 -8.021 1.00 46.78 81 ALA A CA 1
ATOM 622 C C . ALA A 1 81 ? 27.405 -0.298 -9.423 1.00 46.78 81 ALA A C 1
ATOM 624 O O . ALA A 1 81 ? 27.446 -1.473 -9.774 1.00 46.78 81 ALA A O 1
ATOM 625 N N . ALA A 1 82 ? 27.759 0.695 -10.238 1.00 45.59 82 ALA A N 1
ATOM 626 C CA . ALA A 1 82 ? 28.533 0.508 -11.460 1.00 45.59 82 ALA A CA 1
ATOM 627 C C . ALA A 1 82 ? 29.673 1.534 -11.510 1.00 45.59 82 ALA A C 1
ATOM 629 O O . ALA A 1 82 ? 29.788 2.305 -12.451 1.00 45.59 82 ALA A O 1
ATOM 630 N N . SER A 1 83 ? 30.519 1.532 -10.481 1.00 42.47 83 SER A N 1
ATOM 631 C CA . SER A 1 83 ? 31.875 2.071 -10.591 1.00 42.47 83 SER A CA 1
ATOM 632 C C . SER A 1 83 ? 32.823 1.028 -10.019 1.00 42.47 83 SER A C 1
ATOM 634 O O . SER A 1 83 ? 32.925 0.859 -8.805 1.00 42.47 83 SER A O 1
ATOM 636 N N . LYS A 1 84 ? 33.406 0.256 -10.939 1.00 41.56 84 LYS A N 1
ATOM 637 C CA . LYS A 1 84 ? 34.662 -0.468 -10.735 1.00 41.56 84 LYS A CA 1
ATOM 638 C C . LYS A 1 84 ? 35.803 0.517 -10.513 1.00 41.56 84 LYS A C 1
ATOM 640 O O . LYS A 1 84 ? 35.710 1.632 -11.073 1.00 41.56 84 LYS A O 1
#

Secondary structure (DSSP, 8-state):
-EEEEES-EE-TT-EEEE---SSEEEEES-EEESSEEEE-TT--S--EES-EEES-EE-SS---TTTEES-EEE----S-----

Sequence (84 aa):
MKLVIRDTWFPTGTRIAIGIGPDELVFLRCTFEGGEIAVDAAIDRPIFDACLFQGTRFSAQPLSARISHECQWCAPVTEAAASK

pLDDT: mean 90.14, std 13.83, range [41.56, 98.25]